Protein AF-A0A436EM67-F1 (afdb_monomer_lite)

S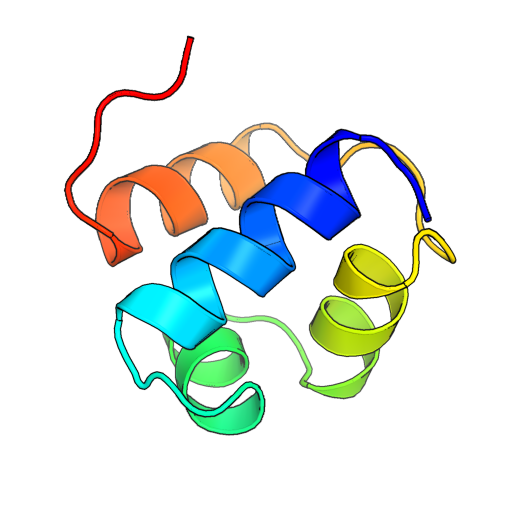tructure (mmCIF, N/CA/C/O backbone):
data_AF-A0A436EM67-F1
#
_entry.id   AF-A0A436EM67-F1
#
loop_
_atom_site.group_PDB
_atom_site.id
_atom_site.type_symbol
_atom_site.label_atom_id
_atom_site.label_alt_id
_atom_site.label_comp_id
_atom_site.label_asym_id
_atom_site.label_entity_id
_atom_site.label_seq_id
_atom_site.pdbx_PDB_ins_code
_atom_site.Cartn_x
_atom_site.Cartn_y
_atom_site.Cartn_z
_atom_site.occupancy
_atom_site.B_iso_or_equiv
_atom_site.auth_seq_id
_atom_site.auth_comp_id
_atom_site.auth_asym_id
_atom_site.auth_atom_id
_atom_site.pdbx_PDB_model_num
ATOM 1 N N . MET A 1 1 ? 15.944 -1.887 2.204 1.00 74.44 1 MET A N 1
ATOM 2 C CA . MET A 1 1 ? 14.674 -1.218 1.854 1.00 74.44 1 MET A CA 1
ATOM 3 C C . MET A 1 1 ? 14.877 -0.428 0.579 1.00 74.44 1 MET A C 1
ATOM 5 O O . MET A 1 1 ? 15.958 0.113 0.399 1.00 74.44 1 MET A O 1
ATOM 9 N N . THR A 1 2 ? 13.891 -0.409 -0.318 1.00 92.50 2 THR A N 1
ATOM 10 C CA . THR A 1 2 ? 13.879 0.547 -1.436 1.00 92.50 2 THR A CA 1
ATOM 11 C C . THR A 1 2 ? 13.294 1.872 -0.931 1.00 92.50 2 THR A C 1
ATOM 13 O O . THR A 1 2 ? 12.463 1.820 -0.020 1.00 92.50 2 THR A O 1
ATOM 16 N N . PRO A 1 3 ? 13.643 3.036 -1.517 1.00 93.69 3 PRO A N 1
ATOM 17 C CA . PRO A 1 3 ? 13.041 4.316 -1.122 1.00 93.69 3 PRO A CA 1
ATOM 18 C C . PRO A 1 3 ? 11.506 4.290 -1.176 1.00 93.69 3 PRO A C 1
ATOM 20 O O . PRO A 1 3 ? 10.826 4.825 -0.305 1.00 93.69 3 PRO A O 1
ATOM 23 N N . PHE A 1 4 ? 10.951 3.577 -2.162 1.00 93.88 4 PHE A N 1
ATOM 24 C CA . PHE A 1 4 ? 9.515 3.331 -2.258 1.00 93.88 4 PHE A CA 1
ATOM 25 C C . PHE A 1 4 ? 8.971 2.539 -1.058 1.00 93.88 4 PHE A C 1
ATOM 27 O O . PHE A 1 4 ? 7.994 2.955 -0.441 1.00 93.88 4 PHE A O 1
ATOM 34 N N . GLY A 1 5 ? 9.589 1.398 -0.724 1.00 96.00 5 GLY A N 1
ATOM 35 C CA . GLY A 1 5 ? 9.144 0.541 0.378 1.00 96.00 5 GLY A CA 1
ATOM 36 C C . GLY A 1 5 ? 9.209 1.247 1.732 1.00 96.00 5 GLY A C 1
ATOM 37 O O . GLY A 1 5 ? 8.307 1.085 2.552 1.00 96.00 5 GLY A O 1
ATOM 38 N N . GLU A 1 6 ? 10.228 2.084 1.927 1.00 96.25 6 GLU A N 1
ATOM 39 C CA . GLU A 1 6 ? 10.364 2.952 3.095 1.00 96.25 6 GLU A CA 1
ATOM 40 C C . GLU A 1 6 ? 9.243 3.972 3.196 1.00 96.25 6 GLU A C 1
ATOM 42 O O . GLU A 1 6 ? 8.519 3.974 4.190 1.00 96.25 6 GLU A O 1
ATOM 47 N N . LYS A 1 7 ? 9.031 4.768 2.143 1.00 95.31 7 LYS A N 1
ATOM 48 C CA . LYS A 1 7 ? 7.963 5.772 2.109 1.00 95.31 7 LYS A CA 1
ATOM 49 C C . LYS A 1 7 ? 6.590 5.132 2.328 1.00 95.31 7 LYS A C 1
ATOM 51 O O . LYS A 1 7 ? 5.787 5.654 3.095 1.00 95.31 7 LYS A O 1
ATOM 56 N N . LEU A 1 8 ? 6.346 3.962 1.729 1.00 96.62 8 LEU A N 1
ATOM 57 C CA . LEU A 1 8 ? 5.108 3.206 1.913 1.00 96.62 8 LEU A CA 1
ATOM 58 C C . LEU A 1 8 ? 4.912 2.751 3.364 1.00 96.62 8 LEU A C 1
ATOM 60 O O . LEU A 1 8 ? 3.825 2.909 3.920 1.00 96.62 8 LEU A O 1
ATOM 64 N N . ARG A 1 9 ? 5.958 2.189 3.983 1.00 97.56 9 ARG A N 1
ATOM 65 C CA . ARG A 1 9 ? 5.915 1.715 5.370 1.00 97.56 9 ARG A CA 1
ATOM 66 C C . ARG A 1 9 ? 5.695 2.866 6.347 1.00 97.56 9 ARG A C 1
ATOM 68 O O . ARG A 1 9 ? 4.892 2.715 7.268 1.00 97.56 9 ARG A O 1
ATOM 75 N N . THR A 1 10 ? 6.384 3.985 6.138 1.00 97.38 10 THR A N 1
ATOM 76 C CA . THR A 1 10 ? 6.237 5.205 6.936 1.00 97.38 10 THR A CA 1
ATOM 77 C C . THR A 1 10 ? 4.816 5.739 6.831 1.00 97.38 10 THR A C 1
ATOM 79 O O . THR A 1 10 ? 4.141 5.828 7.851 1.00 97.38 10 THR A O 1
ATOM 82 N N . LEU A 1 11 ? 4.305 5.945 5.613 1.00 97.00 11 LEU A N 1
ATOM 83 C CA . LEU A 1 11 ? 2.936 6.411 5.383 1.00 97.00 11 LEU A CA 1
ATOM 84 C C . LEU A 1 11 ? 1.896 5.483 6.027 1.00 97.00 11 LEU A C 1
ATOM 86 O O . LEU A 1 11 ? 0.957 5.939 6.677 1.00 97.00 11 LEU A O 1
ATOM 90 N N . ARG A 1 12 ? 2.070 4.160 5.898 1.00 98.00 12 ARG A N 1
ATOM 91 C CA . ARG A 1 12 ? 1.186 3.189 6.555 1.00 98.00 12 ARG A CA 1
ATOM 92 C C . ARG A 1 12 ? 1.218 3.344 8.082 1.00 98.00 12 ARG A C 1
ATOM 94 O O . ARG A 1 12 ? 0.169 3.261 8.721 1.00 98.00 12 ARG A O 1
ATOM 101 N N . GLY A 1 13 ? 2.405 3.546 8.656 1.00 98.31 13 GLY A N 1
ATOM 102 C CA . GLY A 1 13 ? 2.605 3.779 10.086 1.00 98.31 13 GLY A CA 1
ATOM 103 C C . GLY A 1 13 ? 1.949 5.070 10.574 1.00 98.31 13 GLY A C 1
ATOM 104 O O . GLY A 1 13 ? 1.206 5.033 11.549 1.00 98.31 13 GLY A O 1
ATOM 105 N N . GLU A 1 14 ? 2.146 6.175 9.855 1.00 97.81 14 GLU A N 1
ATOM 106 C CA . GLU A 1 14 ? 1.536 7.482 10.143 1.00 97.81 14 GLU A CA 1
ATOM 107 C C . GLU A 1 14 ? 0.006 7.427 10.124 1.00 97.81 14 GLU A C 1
ATOM 109 O O . GLU A 1 14 ? -0.660 8.078 10.924 1.00 97.81 14 GLU A O 1
ATOM 114 N N . ARG A 1 15 ? -0.569 6.606 9.238 1.00 97.06 15 ARG A N 1
ATOM 115 C CA . ARG A 1 15 ? -2.019 6.393 9.144 1.00 97.06 15 ARG A CA 1
ATOM 116 C C . ARG A 1 15 ? -2.551 5.343 10.128 1.00 97.06 15 ARG A C 1
ATOM 118 O O . ARG A 1 15 ? -3.744 5.056 10.107 1.00 97.06 15 ARG A O 1
ATOM 125 N N . GLY A 1 16 ? -1.697 4.737 10.959 1.00 98.06 16 GLY A N 1
ATOM 126 C CA . GLY A 1 16 ? -2.094 3.705 11.925 1.00 98.06 16 GLY A CA 1
ATOM 127 C C . GLY A 1 16 ? -2.631 2.418 11.285 1.00 98.06 16 GLY A C 1
ATOM 128 O O . GLY A 1 16 ? -3.321 1.632 11.935 1.00 98.06 16 GLY A O 1
ATOM 129 N N . VAL A 1 17 ? -2.334 2.184 10.006 1.00 98.12 17 VAL A N 1
ATOM 130 C CA . VAL A 1 17 ? -2.900 1.074 9.239 1.00 98.12 17 VAL A CA 1
ATOM 131 C C . VAL A 1 17 ? -2.095 -0.201 9.485 1.00 98.12 17 VAL A C 1
ATOM 133 O O . VAL A 1 17 ? -0.866 -0.237 9.356 1.00 98.12 17 VAL A O 1
ATOM 136 N N . ARG A 1 18 ? -2.772 -1.310 9.797 1.00 98.25 18 ARG A N 1
ATOM 137 C CA . ARG A 1 18 ? -2.101 -2.613 9.898 1.00 98.25 18 ARG A CA 1
ATOM 138 C C . ARG A 1 18 ? -1.781 -3.134 8.501 1.00 98.25 18 ARG A C 1
ATOM 140 O O . ARG A 1 18 ? -2.608 -3.078 7.597 1.00 98.25 18 ARG A O 1
ATOM 147 N N . GLN A 1 19 ? -0.597 -3.721 8.340 1.00 98.38 19 GLN A N 1
ATOM 148 C CA . GLN A 1 19 ? -0.129 -4.237 7.048 1.00 98.38 19 GLN A CA 1
ATOM 149 C C . GLN A 1 19 ? -1.119 -5.223 6.403 1.00 98.38 19 GLN A C 1
ATOM 151 O O . GLN A 1 19 ? -1.400 -5.121 5.215 1.00 98.38 19 GLN A O 1
ATOM 156 N N . LYS A 1 20 ? -1.693 -6.148 7.183 1.00 98.19 20 LYS A N 1
ATOM 157 C CA . LYS A 1 20 ? -2.667 -7.128 6.674 1.00 98.19 20 LYS A CA 1
ATOM 158 C C . LYS A 1 20 ? -3.943 -6.481 6.114 1.00 98.19 20 LYS A C 1
ATOM 160 O O . LYS A 1 20 ? -4.456 -6.951 5.104 1.00 98.19 20 LYS A O 1
ATOM 165 N N . ASP A 1 21 ? -4.407 -5.396 6.734 1.00 98.62 21 ASP A N 1
ATOM 166 C CA . ASP A 1 21 ? -5.653 -4.722 6.360 1.00 98.62 21 ASP A CA 1
ATOM 167 C C . ASP A 1 21 ? -5.439 -3.927 5.066 1.00 98.62 21 ASP A C 1
ATOM 169 O O . ASP A 1 21 ? -6.236 -4.011 4.134 1.00 98.62 21 ASP A O 1
ATOM 173 N N . MET A 1 22 ? -4.293 -3.247 4.954 1.00 98.50 22 MET A N 1
ATOM 174 C CA . MET A 1 22 ? -3.889 -2.588 3.713 1.00 98.50 22 MET A CA 1
ATOM 175 C C . MET A 1 22 ? -3.710 -3.581 2.564 1.00 98.50 22 MET A C 1
ATOM 177 O O . MET A 1 22 ? -4.177 -3.324 1.458 1.00 98.50 22 MET A O 1
ATOM 181 N N . ALA A 1 23 ? -3.040 -4.710 2.815 1.00 98.62 23 ALA A N 1
ATOM 182 C CA . ALA A 1 23 ? -2.810 -5.730 1.798 1.00 98.62 23 ALA A CA 1
ATOM 183 C C . ALA A 1 23 ? -4.138 -6.241 1.219 1.00 98.62 23 ALA A C 1
ATOM 185 O O . ALA A 1 23 ? -4.299 -6.274 -0.002 1.00 98.62 23 ALA A O 1
ATOM 186 N N . ALA A 1 24 ? -5.111 -6.542 2.087 1.00 98.62 24 ALA A N 1
ATOM 187 C CA . ALA A 1 24 ? -6.459 -6.916 1.674 1.00 98.62 24 ALA A CA 1
ATOM 188 C C . ALA A 1 24 ? -7.139 -5.806 0.853 1.00 98.62 24 ALA A C 1
ATOM 190 O O . ALA A 1 24 ? -7.660 -6.083 -0.225 1.00 98.62 24 ALA A O 1
ATOM 191 N N . ALA A 1 25 ? -7.071 -4.551 1.307 1.00 98.31 25 ALA A N 1
ATOM 192 C CA . ALA A 1 25 ? -7.714 -3.420 0.637 1.00 98.31 25 ALA A CA 1
ATOM 193 C C . ALA A 1 25 ? -7.164 -3.143 -0.774 1.00 98.31 25 ALA A C 1
ATOM 195 O O . ALA A 1 25 ? -7.929 -2.832 -1.684 1.00 98.31 25 ALA A O 1
ATOM 196 N N . ILE A 1 26 ? -5.853 -3.292 -0.989 1.00 97.88 26 ILE A N 1
ATOM 197 C CA . ILE A 1 26 ? -5.228 -3.096 -2.312 1.00 97.88 26 ILE A CA 1
ATOM 198 C C . ILE A 1 26 ? -5.159 -4.395 -3.140 1.00 97.88 26 ILE A C 1
ATOM 200 O O . ILE A 1 26 ? -4.660 -4.401 -4.271 1.00 97.88 26 ILE A O 1
ATOM 204 N N . GLY A 1 27 ? -5.691 -5.501 -2.615 1.00 97.88 27 GLY A N 1
ATOM 205 C CA . GLY A 1 27 ? -5.784 -6.783 -3.312 1.00 97.88 27 GLY A CA 1
ATOM 206 C C . GLY A 1 27 ? -4.430 -7.452 -3.555 1.00 97.88 27 GLY A C 1
ATOM 207 O O . GLY A 1 27 ? -4.17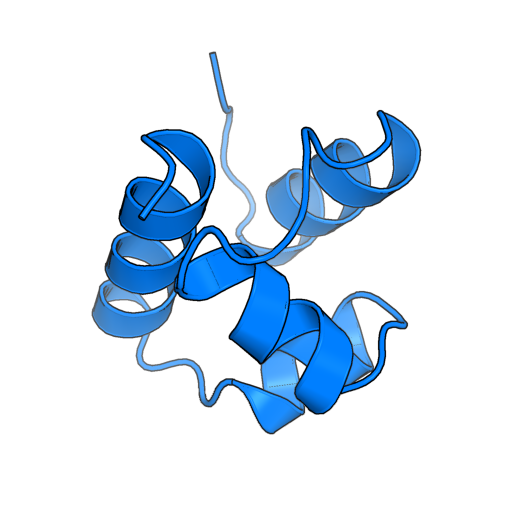4 -7.935 -4.656 1.00 97.88 27 GLY A O 1
ATOM 208 N N . VAL A 1 28 ? -3.552 -7.456 -2.549 1.00 97.69 28 VAL A N 1
ATOM 209 C CA . VAL A 1 28 ? -2.278 -8.197 -2.546 1.00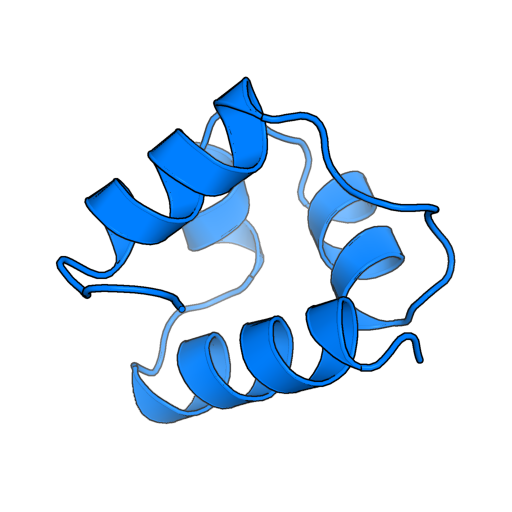 97.69 28 VAL A CA 1
ATOM 210 C C . VAL A 1 28 ? -2.163 -9.051 -1.285 1.00 97.69 28 VAL A C 1
ATOM 212 O O . VAL A 1 28 ? -2.861 -8.836 -0.298 1.00 97.69 28 VAL A O 1
ATOM 215 N N . SER A 1 29 ? -1.257 -10.029 -1.275 1.00 98.25 29 SER A N 1
ATOM 216 C CA . SER A 1 29 ? -1.003 -10.793 -0.051 1.00 98.25 29 SER A CA 1
ATOM 217 C C . SER A 1 29 ? -0.228 -9.961 0.978 1.00 98.25 29 SER A C 1
ATOM 219 O O . SER A 1 29 ? 0.602 -9.118 0.627 1.00 98.25 29 SER A O 1
ATOM 221 N N . ALA A 1 30 ? -0.434 -10.237 2.269 1.00 97.75 30 ALA A N 1
ATOM 222 C CA . ALA A 1 30 ? 0.339 -9.599 3.339 1.00 97.75 30 ALA A CA 1
ATOM 223 C C . ALA A 1 30 ? 1.849 -9.871 3.196 1.00 97.75 30 ALA A C 1
ATOM 225 O O . ALA A 1 30 ? 2.666 -8.979 3.411 1.00 97.75 30 ALA A O 1
ATOM 226 N N 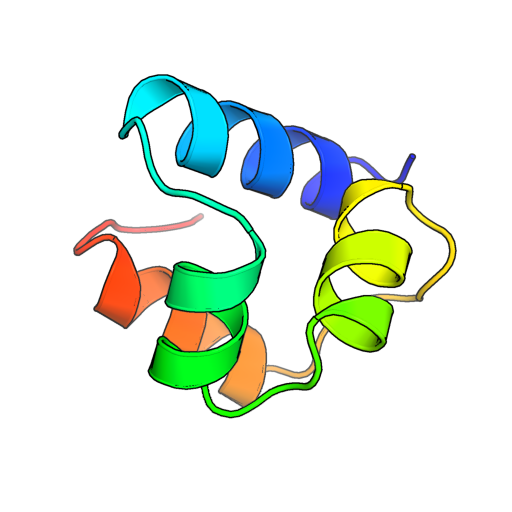. ALA A 1 31 ? 2.227 -11.075 2.748 1.00 97.94 31 ALA A N 1
ATOM 227 C CA . ALA A 1 31 ? 3.617 -11.424 2.460 1.00 97.94 31 ALA A CA 1
ATOM 228 C C . ALA A 1 31 ? 4.205 -10.574 1.323 1.00 97.94 31 ALA A C 1
ATOM 230 O O . ALA A 1 31 ? 5.359 -10.152 1.403 1.00 97.94 31 ALA A O 1
ATOM 231 N N . TYR A 1 32 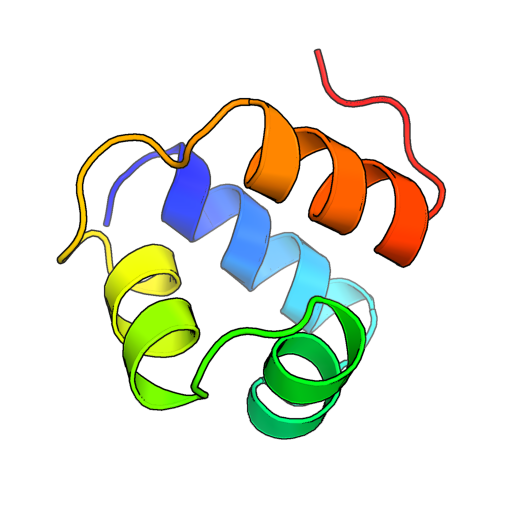? 3.415 -10.287 0.284 1.00 97.44 32 TYR A N 1
ATOM 232 C CA . TYR A 1 32 ? 3.835 -9.413 -0.805 1.00 97.44 32 TYR A CA 1
ATOM 233 C C . TYR A 1 32 ? 4.039 -7.974 -0.320 1.00 97.44 32 TYR A C 1
ATOM 235 O O . TYR A 1 32 ? 5.106 -7.409 -0.558 1.00 97.44 32 TYR A O 1
ATOM 243 N N . LEU A 1 33 ? 3.068 -7.406 0.408 1.00 97.81 33 LEU A N 1
ATOM 244 C CA . LEU A 1 33 ? 3.192 -6.051 0.954 1.00 97.81 33 LEU A CA 1
ATOM 245 C C . LEU A 1 33 ? 4.372 -5.947 1.931 1.00 97.81 33 LEU A C 1
ATOM 247 O O . LEU A 1 33 ? 5.139 -4.993 1.866 1.00 97.81 33 LEU A O 1
ATOM 251 N N . SER A 1 34 ? 4.588 -6.964 2.769 1.00 97.94 34 SER A N 1
ATOM 252 C CA . SER A 1 34 ? 5.764 -7.041 3.638 1.00 97.94 34 SER A CA 1
ATOM 253 C C . SER A 1 34 ? 7.065 -7.052 2.840 1.00 97.94 34 SER A C 1
ATOM 255 O O . SER A 1 34 ? 7.974 -6.276 3.126 1.00 97.94 34 SER A O 1
ATOM 257 N N . ALA A 1 35 ? 7.172 -7.894 1.812 1.00 97.62 35 ALA A N 1
ATOM 258 C CA . ALA A 1 35 ? 8.365 -7.942 0.977 1.00 97.62 35 ALA A CA 1
ATOM 259 C C . ALA A 1 35 ? 8.622 -6.595 0.277 1.00 97.62 35 ALA A C 1
ATOM 261 O O . ALA A 1 35 ? 9.773 -6.176 0.181 1.00 97.62 35 ALA A O 1
ATOM 262 N N . LEU A 1 36 ? 7.568 -5.894 -0.149 1.00 96.88 36 LEU A N 1
ATOM 263 C CA . LEU A 1 36 ? 7.653 -4.562 -0.745 1.00 96.88 36 LEU A CA 1
ATOM 264 C C . LEU A 1 36 ? 8.143 -3.507 0.260 1.00 96.88 36 LEU A C 1
ATOM 266 O O . LEU A 1 36 ? 9.133 -2.833 -0.012 1.00 96.88 36 LEU A O 1
ATOM 270 N N . GLU A 1 37 ? 7.530 -3.430 1.445 1.00 97.25 37 GLU A N 1
ATOM 271 C CA . GLU A 1 37 ? 7.915 -2.495 2.517 1.00 97.25 37 GLU A CA 1
ATOM 272 C C . GLU A 1 37 ? 9.359 -2.683 2.988 1.00 97.25 37 GLU A C 1
ATOM 274 O O . GLU A 1 37 ? 10.000 -1.719 3.383 1.00 97.25 37 GLU A O 1
ATOM 279 N N . HIS A 1 38 ? 9.897 -3.904 2.929 1.00 97.19 38 HIS A N 1
ATOM 280 C CA . HIS A 1 38 ? 11.279 -4.188 3.331 1.00 97.19 38 HIS A CA 1
ATOM 281 C C . HIS A 1 38 ? 12.280 -4.139 2.158 1.00 97.19 38 HIS A C 1
ATOM 283 O O . HIS A 1 38 ? 13.474 -4.375 2.351 1.00 97.19 38 HIS A O 1
ATOM 289 N N . GLY A 1 39 ? 11.835 -3.800 0.942 1.00 94.94 39 GLY A N 1
ATOM 290 C CA . GLY A 1 39 ? 12.686 -3.715 -0.252 1.00 94.94 39 GLY A CA 1
ATOM 291 C C . GLY A 1 39 ? 13.172 -5.062 -0.792 1.00 94.94 39 GLY A C 1
ATOM 292 O O . GLY A 1 39 ? 14.199 -5.122 -1.454 1.00 94.94 39 GLY A O 1
ATOM 293 N N . ARG A 1 40 ? 12.448 -6.146 -0.502 1.00 95.62 40 ARG A N 1
ATOM 294 C CA . ARG A 1 40 ? 12.663 -7.496 -1.057 1.00 95.62 40 ARG A CA 1
ATOM 295 C C . ARG A 1 40 ? 11.868 -7.723 -2.351 1.00 95.62 40 ARG A C 1
ATOM 297 O O . ARG A 1 40 ? 11.753 -8.851 -2.825 1.00 95.62 40 ARG A O 1
ATOM 304 N N . ARG A 1 41 ? 11.270 -6.663 -2.899 1.00 91.50 41 ARG A N 1
ATOM 305 C CA . ARG A 1 41 ? 10.599 -6.626 -4.202 1.00 91.50 41 ARG A CA 1
ATOM 306 C C . ARG A 1 41 ? 11.101 -5.423 -4.989 1.00 91.50 41 ARG A C 1
ATOM 308 O O . ARG A 1 41 ? 11.457 -4.404 -4.399 1.00 91.50 41 ARG A O 1
ATOM 315 N N . GLY A 1 42 ? 11.125 -5.582 -6.311 1.00 86.75 42 GLY A N 1
ATOM 316 C CA . GLY A 1 42 ? 11.414 -4.497 -7.241 1.00 86.75 42 GLY A CA 1
ATOM 317 C C . GLY A 1 42 ? 10.303 -3.448 -7.266 1.00 86.75 42 GLY A C 1
ATOM 318 O O . GLY A 1 42 ? 9.386 -3.467 -6.440 1.00 86.75 42 GLY A O 1
ATOM 319 N N . ALA A 1 43 ? 10.388 -2.537 -8.234 1.00 89.19 43 ALA A N 1
ATOM 320 C CA . ALA A 1 43 ? 9.380 -1.504 -8.416 1.00 89.19 43 ALA A CA 1
ATOM 321 C C . ALA A 1 43 ? 7.974 -2.127 -8.574 1.00 89.19 43 ALA A C 1
ATOM 323 O O . ALA A 1 43 ? 7.811 -3.095 -9.325 1.00 89.19 43 ALA A O 1
ATOM 324 N N . PRO A 1 44 ? 6.957 -1.617 -7.858 1.00 93.19 44 PRO A N 1
ATOM 325 C CA . PRO A 1 44 ? 5.583 -2.064 -8.031 1.00 93.19 44 PRO A CA 1
ATOM 326 C C . PRO A 1 44 ? 5.067 -1.706 -9.428 1.00 93.19 44 PRO A C 1
ATOM 328 O O . PRO A 1 44 ? 5.531 -0.763 -10.065 1.00 93.19 44 PRO A O 1
ATOM 331 N N . THR A 1 45 ? 4.066 -2.447 -9.899 1.00 95.31 45 THR A N 1
ATOM 332 C CA . THR A 1 45 ? 3.397 -2.118 -11.161 1.00 95.31 45 THR A CA 1
ATOM 333 C C . THR A 1 45 ? 2.631 -0.803 -11.039 1.00 95.31 45 THR A C 1
ATOM 335 O O . THR A 1 45 ? 2.168 -0.442 -9.954 1.00 95.31 45 THR A O 1
ATOM 338 N N . TRP A 1 46 ? 2.410 -0.127 -12.168 1.00 95.44 46 TRP A N 1
ATOM 339 C CA . TRP A 1 46 ? 1.580 1.080 -12.226 1.00 95.44 46 TRP A CA 1
ATOM 340 C C . TRP A 1 46 ? 0.207 0.888 -11.567 1.00 95.44 46 TRP A C 1
ATOM 342 O O . TRP A 1 46 ? -0.223 1.702 -10.757 1.00 95.44 46 TRP A O 1
ATOM 352 N N . THR A 1 47 ? -0.442 -0.248 -11.830 1.00 96.75 47 THR A N 1
ATOM 353 C CA . THR A 1 47 ? -1.734 -0.594 -11.220 1.00 96.75 47 THR A CA 1
ATOM 354 C C . THR A 1 47 ? -1.660 -0.630 -9.693 1.00 96.75 47 THR A C 1
ATOM 356 O O . THR A 1 47 ? -2.555 -0.129 -9.019 1.00 96.75 47 THR A O 1
ATOM 359 N N . LEU A 1 48 ? -0.600 -1.212 -9.122 1.00 96.31 48 LEU A N 1
ATOM 360 C CA . LEU A 1 48 ? -0.434 -1.252 -7.671 1.00 96.31 48 LEU A CA 1
ATOM 361 C C . LEU A 1 48 ? -0.165 0.144 -7.097 1.00 96.31 48 LEU A C 1
ATOM 363 O O . LEU A 1 48 ? -0.705 0.471 -6.044 1.00 96.31 48 LEU A O 1
ATOM 367 N N . ILE A 1 49 ? 0.610 0.973 -7.799 1.00 96.19 49 ILE A N 1
ATOM 368 C CA . ILE A 1 49 ? 0.827 2.374 -7.419 1.00 96.19 49 ILE A CA 1
ATOM 369 C C . ILE A 1 49 ? -0.516 3.115 -7.360 1.00 96.19 49 ILE A C 1
ATOM 371 O O . ILE A 1 49 ? -0.834 3.699 -6.329 1.00 96.19 49 ILE A O 1
ATOM 375 N N . GLN A 1 50 ? -1.353 3.003 -8.395 1.00 97.38 50 GLN A N 1
ATOM 376 C CA . GLN A 1 50 ? -2.679 3.634 -8.427 1.00 97.38 50 GLN A CA 1
ATOM 377 C C . GLN A 1 50 ? -3.588 3.170 -7.282 1.00 97.38 50 GLN A C 1
ATOM 379 O O . GLN A 1 50 ? -4.251 3.987 -6.645 1.00 97.38 50 GLN A O 1
ATOM 384 N N . LYS A 1 51 ? -3.577 1.874 -6.947 1.00 97.81 51 LYS A N 1
ATOM 385 C CA . LYS A 1 51 ? -4.328 1.361 -5.790 1.00 97.81 51 LYS A CA 1
ATOM 386 C C . LYS A 1 51 ? -3.835 1.938 -4.465 1.00 97.81 51 LYS A C 1
ATOM 388 O O . LYS A 1 51 ? -4.649 2.227 -3.597 1.00 97.81 51 LYS A O 1
ATOM 393 N N . ILE A 1 52 ? -2.523 2.093 -4.297 1.00 97.19 52 ILE A N 1
ATOM 394 C CA . ILE A 1 52 ? -1.928 2.668 -3.084 1.00 97.19 52 ILE A CA 1
ATOM 395 C C . ILE A 1 52 ? -2.274 4.159 -2.965 1.00 97.19 52 ILE A C 1
ATOM 397 O O . ILE A 1 52 ? -2.675 4.604 -1.891 1.00 97.19 52 ILE A O 1
ATOM 401 N N . ILE A 1 53 ? -2.161 4.908 -4.065 1.00 97.12 53 ILE A N 1
ATOM 402 C CA . ILE A 1 53 ? -2.557 6.321 -4.161 1.00 97.12 53 ILE A CA 1
ATOM 403 C C . ILE A 1 53 ? -4.029 6.477 -3.764 1.00 97.12 53 ILE A C 1
ATOM 405 O O . ILE A 1 53 ? -4.344 7.248 -2.859 1.00 97.12 53 ILE A O 1
ATOM 409 N N . GLY A 1 54 ? -4.914 5.682 -4.375 1.00 97.50 54 GLY A N 1
ATOM 410 C CA . GLY A 1 54 ? -6.343 5.689 -4.066 1.00 97.50 54 GLY A CA 1
ATOM 411 C C . GLY A 1 54 ? -6.648 5.284 -2.622 1.00 97.50 54 GLY A C 1
ATOM 412 O O . GLY A 1 54 ? -7.466 5.925 -1.972 1.00 97.50 54 GLY A O 1
ATOM 413 N N . TYR A 1 55 ? -5.955 4.274 -2.086 1.00 97.94 55 TYR A N 1
ATOM 414 C CA . TYR A 1 55 ? -6.143 3.815 -0.706 1.00 97.94 55 TYR A CA 1
ATOM 415 C C . TYR A 1 55 ? -5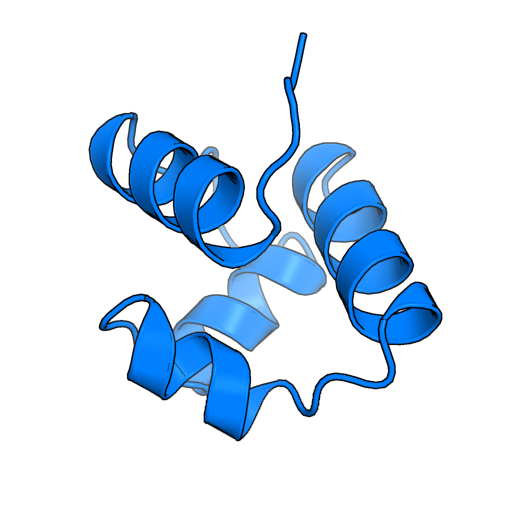.844 4.907 0.328 1.00 97.94 55 TYR A C 1
ATOM 417 O O . TYR A 1 55 ? -6.579 5.054 1.301 1.00 97.94 55 TYR A O 1
ATOM 425 N N . PHE A 1 56 ? -4.775 5.682 0.126 1.00 97.12 56 PHE A N 1
ATOM 426 C CA . PHE A 1 56 ? -4.402 6.754 1.051 1.00 97.12 56 PHE A CA 1
ATOM 427 C C . PHE A 1 56 ? -5.037 8.110 0.730 1.00 97.12 56 PHE A C 1
ATOM 429 O O . PHE A 1 56 ? -4.902 9.032 1.539 1.00 97.12 56 PHE A O 1
ATOM 436 N N . ASN A 1 57 ? -5.722 8.225 -0.413 1.00 96.50 57 ASN A N 1
ATOM 437 C CA . ASN A 1 57 ? -6.264 9.473 -0.945 1.00 96.50 57 ASN A CA 1
ATOM 438 C C . ASN A 1 57 ? -5.210 10.598 -0.949 1.00 96.50 57 ASN A C 1
ATOM 440 O O . ASN A 1 57 ? -5.398 11.658 -0.351 1.00 96.50 57 ASN A O 1
ATOM 444 N N . ILE A 1 58 ? -4.057 10.315 -1.558 1.00 94.88 58 ILE A N 1
ATOM 445 C CA . ILE A 1 58 ? -2.932 11.252 -1.687 1.00 94.88 58 ILE A CA 1
ATOM 446 C C . ILE A 1 58 ? -2.597 11.497 -3.154 1.00 94.88 58 ILE A C 1
ATOM 448 O O . ILE A 1 58 ? -3.002 10.733 -4.023 1.00 94.88 58 ILE A O 1
ATOM 452 N N . ILE A 1 59 ? -1.790 12.523 -3.410 1.00 90.75 59 ILE A N 1
ATOM 453 C CA . ILE A 1 59 ? -1.050 12.675 -4.663 1.00 90.75 59 ILE A CA 1
ATOM 454 C C . ILE A 1 59 ? 0.379 12.207 -4.386 1.00 90.75 59 ILE A C 1
ATOM 456 O O . ILE A 1 59 ? 0.955 12.546 -3.349 1.00 90.75 59 ILE A O 1
ATOM 460 N N . TRP A 1 60 ? 0.921 11.371 -5.268 1.00 83.69 60 TRP A N 1
ATOM 461 C CA . TRP A 1 60 ? 2.255 10.800 -5.123 1.00 83.69 60 TRP A CA 1
ATOM 462 C C . TRP A 1 60 ? 3.070 11.137 -6.371 1.00 83.69 60 TRP A C 1
ATOM 464 O O . TRP A 1 60 ? 2.936 10.456 -7.385 1.00 83.69 60 TRP A O 1
ATOM 474 N N . ASP A 1 61 ? 3.891 12.181 -6.253 1.00 65.81 61 ASP A N 1
ATOM 475 C CA . ASP A 1 61 ? 4.951 12.539 -7.206 1.00 65.81 61 ASP A CA 1
ATOM 476 C C . ASP A 1 61 ? 6.249 11.759 -6.924 1.00 65.81 61 ASP A C 1
ATOM 478 O O . ASP A 1 61 ? 6.559 11.499 -5.725 1.00 65.81 61 ASP A O 1
#

pLDDT: mean 95.41, std 5.51, range [65.81, 98.62]

Radius of gyration: 10.3 Å; chains: 1; bounding box: 22×24×24 Å

Foldseek 3Di:
DPPQLCVLVVLCVVVVHDLCRLCVQLVHHSVVNVCSNVVVDDDDDPSSVVSSCVVSVHDDD

Secondary structure (DSSP, 8-state):
--HHHHHHHHHHHHTT--HHHHHHHHT--HHHHHHHHTT-S-PPPHHHHHHHHHHHT----

Sequence (61 aa):
MTPFGEKLRTLRGERGVRQKDMAAAIGVSAAYLSALEHGRRGAPTWTLIQKIIGYFNIIWD